Protein AF-A0A7J5BHR6-F1 (afdb_monomer)

Organism: NCBI:txid979746

Solvent-accessible surface area (backbone atoms only — not comparable to full-atom values): 5653 Å² total; per-residue (Å²): 136,85,76,84,73,61,45,23,83,83,80,65,48,41,54,73,58,56,54,50,53,39,50,51,31,54,53,51,22,48,55,24,44,54,47,19,48,46,28,62,75,48,50,28,52,54,41,65,66,67,65,69,88,84,66,86,54,80,67,46,58,59,48,55,50,49,39,52,50,51,29,50,50,39,51,51,50,21,49,49,26,46,55,54,19,51,54,27,51,54,50,36,53,53,48,52,54,48,50,63,70,43,68,115

Structure (mmCIF, N/CA/C/O backbone):
data_AF-A0A7J5BHR6-F1
#
_entry.id   AF-A0A7J5BHR6-F1
#
loop_
_atom_site.group_PDB
_atom_site.id
_atom_site.type_symbol
_atom_site.label_atom_id
_atom_site.label_alt_id
_atom_site.label_comp_id
_atom_site.label_asym_id
_atom_site.label_entity_id
_atom_site.label_seq_id
_atom_site.pdbx_PDB_ins_code
_atom_site.Cartn_x
_atom_site.Cartn_y
_atom_site.Cartn_z
_atom_site.occupancy
_atom_site.B_iso_or_equiv
_atom_site.auth_seq_id
_atom_site.auth_comp_id
_atom_site.auth_asym_id
_atom_site.auth_atom_id
_atom_site.pdbx_PDB_model_num
ATOM 1 N N . MET A 1 1 ? -30.699 19.292 30.680 1.00 42.97 1 MET A N 1
ATOM 2 C CA . MET A 1 1 ? -31.143 18.724 29.391 1.00 42.97 1 MET A CA 1
ATOM 3 C C . MET A 1 1 ? -29.941 18.864 28.484 1.00 42.97 1 MET A C 1
ATOM 5 O O . MET A 1 1 ? -29.659 19.987 28.104 1.00 42.97 1 MET A O 1
ATOM 9 N N . GLY A 1 2 ? -29.004 17.922 28.571 1.00 48.97 2 GLY A N 1
ATOM 10 C CA . GLY A 1 2 ? -28.929 16.728 27.707 1.00 48.97 2 GLY A CA 1
ATOM 11 C C . GLY A 1 2 ? -27.867 17.089 26.659 1.00 48.97 2 GLY A C 1
ATOM 12 O O . GLY A 1 2 ? -27.988 18.149 26.068 1.00 48.97 2 GLY A O 1
ATOM 13 N N . ASP A 1 3 ? -26.717 16.446 26.529 1.00 44.69 3 ASP A N 1
ATOM 14 C CA . ASP A 1 3 ? -26.405 15.035 26.665 1.00 44.69 3 ASP A CA 1
ATOM 15 C C . ASP A 1 3 ? -24.977 14.914 27.202 1.00 44.69 3 ASP A C 1
ATOM 17 O O . ASP A 1 3 ? -24.057 15.556 26.699 1.00 44.69 3 ASP A O 1
ATOM 21 N N . GLY A 1 4 ? -24.783 14.138 28.267 1.00 50.56 4 GLY A N 1
ATOM 22 C CA . GLY A 1 4 ? -23.439 13.698 28.613 1.00 50.56 4 GLY A CA 1
ATOM 23 C C . GLY A 1 4 ? -23.066 12.629 27.604 1.00 50.56 4 GLY A C 1
ATOM 24 O O . GLY A 1 4 ? -23.431 11.474 27.817 1.00 50.56 4 GLY A O 1
ATOM 25 N N . GLU A 1 5 ? -22.427 13.017 26.495 1.00 57.12 5 GLU A N 1
ATOM 26 C CA . GLU A 1 5 ? -21.753 12.071 25.605 1.00 57.12 5 GLU A CA 1
ATOM 27 C C . GLU A 1 5 ? -20.941 11.125 26.486 1.00 57.12 5 GLU A C 1
ATOM 29 O O . GLU A 1 5 ? -20.121 11.557 27.303 1.00 57.12 5 GLU A O 1
ATOM 34 N N . SER A 1 6 ? -21.269 9.835 26.414 1.00 61.12 6 SER A N 1
ATOM 35 C CA . SER A 1 6 ? -20.644 8.835 27.266 1.00 61.12 6 SER A CA 1
ATOM 36 C C . SER A 1 6 ? -19.159 8.831 26.936 1.00 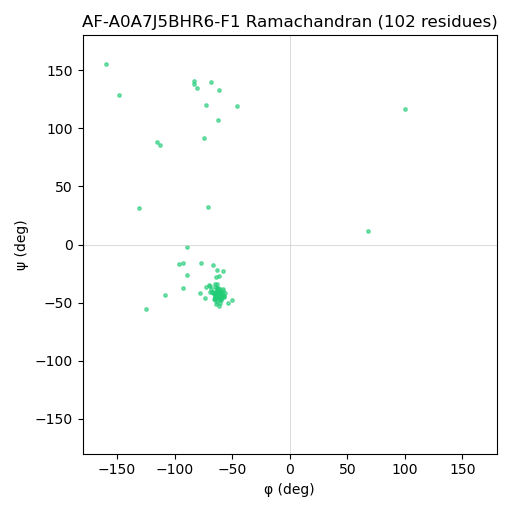61.12 6 SER A C 1
ATOM 38 O O . SER A 1 6 ? -18.754 8.393 25.861 1.00 61.12 6 SER A O 1
ATOM 40 N N . THR A 1 7 ? -18.356 9.362 27.848 1.00 62.28 7 THR A N 1
ATOM 41 C CA . THR A 1 7 ? -16.903 9.235 27.829 1.00 62.28 7 THR A CA 1
ATOM 42 C C . THR A 1 7 ? -16.532 7.897 28.454 1.00 62.28 7 THR A C 1
ATOM 44 O O . THR A 1 7 ? -17.186 7.436 29.393 1.00 62.28 7 THR A O 1
ATOM 47 N N . GLY A 1 8 ? -15.528 7.227 27.889 1.00 61.50 8 GLY A N 1
ATOM 48 C CA . GLY A 1 8 ? -15.096 5.911 28.342 1.00 61.50 8 GLY A CA 1
ATOM 49 C C . GLY A 1 8 ? -14.621 5.989 29.787 1.00 61.50 8 GLY A C 1
ATOM 50 O O . GLY A 1 8 ? -13.844 6.878 30.139 1.00 61.50 8 GLY A O 1
ATOM 51 N N . LEU A 1 9 ? -15.079 5.055 30.624 1.00 61.88 9 LEU A N 1
ATOM 52 C CA . LEU A 1 9 ? -14.816 5.052 32.071 1.00 61.88 9 LEU A CA 1
ATOM 53 C C . LEU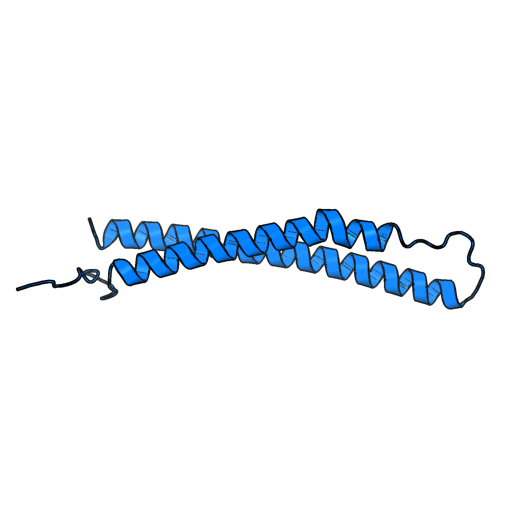 A 1 9 ? -13.318 5.025 32.425 1.00 61.88 9 LEU A C 1
ATOM 55 O O . LEU A 1 9 ? -12.951 5.418 33.532 1.00 61.88 9 LEU A O 1
ATOM 59 N N . VAL A 1 10 ? -12.464 4.551 31.510 1.00 63.41 10 VAL A N 1
ATOM 60 C CA . VAL A 1 10 ? -11.026 4.352 31.737 1.00 63.41 10 VAL A CA 1
ATOM 61 C C . VAL A 1 10 ? -10.179 5.374 30.978 1.00 63.41 10 VAL A C 1
ATOM 63 O O . VAL A 1 10 ? -9.242 5.922 31.556 1.00 63.41 10 VAL A O 1
ATOM 66 N N . THR A 1 11 ? -10.489 5.660 29.712 1.00 68.25 11 THR A N 1
ATOM 67 C CA . THR A 1 11 ? -9.678 6.571 28.885 1.00 68.25 11 THR A CA 1
ATOM 68 C C . THR A 1 11 ? -10.176 8.012 28.824 1.00 68.25 11 THR A C 1
ATOM 70 O O . THR A 1 11 ? -9.409 8.891 28.433 1.00 68.25 11 THR A O 1
ATOM 73 N N . GLY A 1 12 ? -11.429 8.286 29.203 1.00 78.06 12 GLY A N 1
ATOM 74 C CA . GLY A 1 12 ? -12.027 9.620 29.092 1.00 78.06 12 GLY A CA 1
ATOM 75 C C . GLY A 1 12 ? -12.269 10.086 27.650 1.00 78.06 12 GLY A C 1
ATOM 76 O O . GLY A 1 12 ? -12.554 11.262 27.437 1.00 78.06 12 GLY A O 1
ATOM 77 N N . ILE A 1 13 ? -12.150 9.194 26.661 1.00 82.75 13 ILE A N 1
ATOM 78 C CA . ILE A 1 13 ? -12.439 9.480 25.251 1.00 82.75 13 ILE A CA 1
ATOM 79 C C . ILE A 1 13 ? -13.944 9.327 25.009 1.00 82.75 13 ILE A C 1
ATOM 81 O O . ILE A 1 13 ? -14.564 8.397 25.514 1.00 82.75 13 ILE A O 1
ATOM 85 N N . GLU A 1 14 ? -14.543 10.230 24.239 1.00 87.69 14 GLU A N 1
ATOM 86 C CA . GLU A 1 14 ? -15.943 10.119 23.808 1.00 87.69 14 GLU A CA 1
ATOM 87 C C . GLU A 1 14 ? -16.123 8.962 22.820 1.00 87.69 14 GLU A C 1
ATOM 89 O O . GLU A 1 14 ? -15.309 8.784 21.905 1.00 87.69 14 GLU A O 1
ATOM 94 N N . ARG A 1 15 ? -17.224 8.212 22.958 1.00 87.94 15 ARG A N 1
ATOM 95 C CA . ARG A 1 15 ? -17.558 7.085 22.073 1.00 87.94 15 ARG A CA 1
ATOM 96 C C . ARG A 1 15 ? -17.477 7.450 20.583 1.00 87.94 15 ARG A C 1
ATOM 98 O O . ARG A 1 15 ? -16.813 6.767 19.807 1.00 87.94 15 ARG A O 1
ATOM 105 N N . ASP A 1 16 ? -18.064 8.576 20.198 1.00 90.38 16 ASP A N 1
ATOM 106 C CA . ASP A 1 16 ? -18.089 9.046 18.808 1.00 90.38 16 ASP A CA 1
ATOM 107 C C . ASP A 1 16 ? -16.688 9.372 18.272 1.00 90.38 16 ASP A C 1
ATOM 109 O O . ASP A 1 16 ? -16.414 9.281 17.072 1.00 90.38 16 ASP A O 1
ATOM 113 N N . THR A 1 17 ? -15.767 9.763 19.153 1.00 91.88 17 THR A N 1
ATOM 114 C CA . THR A 1 17 ? -14.376 10.028 18.784 1.00 91.88 17 THR A CA 1
ATOM 115 C C . THR A 1 17 ? -13.625 8.723 18.525 1.00 91.88 17 THR A C 1
ATOM 117 O O . THR A 1 17 ? -12.954 8.608 17.496 1.00 91.88 17 THR A O 1
ATOM 120 N N . ILE A 1 18 ? -13.759 7.720 19.398 1.00 91.88 18 ILE A N 1
ATOM 121 C CA . ILE A 1 18 ? -13.079 6.429 19.215 1.00 91.88 18 ILE A CA 1
ATOM 122 C C . ILE A 1 18 ? -13.646 5.640 18.023 1.00 91.88 18 ILE A C 1
ATOM 124 O O . ILE A 1 18 ? -12.874 5.085 17.238 1.00 91.88 18 ILE A O 1
ATOM 128 N N . GLU A 1 19 ? -14.962 5.673 17.799 1.00 94.00 19 GLU A N 1
ATOM 129 C CA . GLU A 1 19 ? -15.599 5.052 16.629 1.00 94.00 19 GLU A CA 1
ATOM 130 C C . GLU A 1 19 ? -15.167 5.723 15.315 1.00 94.00 19 GLU A C 1
ATOM 132 O O . GLU A 1 19 ? -14.924 5.050 14.310 1.00 94.00 19 GLU A O 1
ATOM 137 N N . ARG A 1 20 ? -14.971 7.046 15.316 1.00 95.44 20 ARG A N 1
ATOM 138 C CA . ARG A 1 20 ? -14.433 7.770 14.155 1.00 95.44 20 ARG A CA 1
ATOM 139 C C . ARG A 1 20 ? -12.983 7.403 13.863 1.00 95.44 20 ARG A C 1
ATOM 141 O O . ARG A 1 20 ? -12.626 7.222 12.702 1.00 95.44 20 ARG A O 1
ATOM 148 N N . ILE A 1 21 ? -12.143 7.279 14.893 1.00 95.19 21 ILE A N 1
ATOM 149 C CA . ILE A 1 21 ? -10.750 6.832 14.729 1.00 95.19 21 ILE A CA 1
ATOM 150 C C . ILE A 1 21 ? -10.724 5.418 14.148 1.00 95.19 21 ILE A C 1
ATOM 152 O O . ILE A 1 21 ? -10.003 5.176 13.182 1.00 95.19 21 ILE A O 1
ATOM 156 N N . ARG A 1 22 ? -11.562 4.517 14.673 1.00 96.75 22 ARG A N 1
ATOM 157 C CA . ARG A 1 22 ? -11.733 3.162 14.141 1.00 96.75 22 ARG A CA 1
ATOM 158 C C . ARG A 1 22 ? -12.070 3.183 12.650 1.00 96.75 22 ARG A C 1
ATOM 160 O O . ARG A 1 22 ? -11.413 2.495 11.872 1.00 96.75 22 ARG A O 1
ATOM 167 N N . 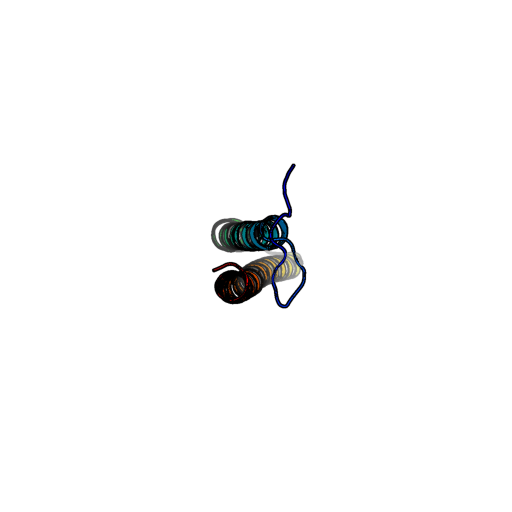GLN A 1 23 ? -13.065 3.976 12.246 1.00 98.12 23 GLN A N 1
ATOM 168 C CA . GLN A 1 23 ? -13.468 4.065 10.843 1.00 98.12 23 GLN A CA 1
ATOM 169 C C . GLN A 1 23 ? -12.340 4.613 9.961 1.00 98.12 23 GLN A C 1
ATOM 171 O O . GLN A 1 23 ? -12.050 4.032 8.920 1.00 98.12 23 GLN A O 1
ATOM 176 N N . ASN A 1 24 ? -11.633 5.652 10.413 1.00 98.00 24 ASN A N 1
ATOM 177 C CA . ASN A 1 24 ? -10.474 6.181 9.692 1.00 98.00 24 ASN A CA 1
ATOM 178 C C . ASN A 1 24 ? -9.390 5.109 9.486 1.00 98.00 24 ASN A C 1
ATOM 180 O O . ASN A 1 24 ? -8.796 5.040 8.413 1.00 98.00 24 ASN A O 1
ATOM 184 N N . CYS A 1 25 ? -9.128 4.259 10.487 1.00 98.06 25 CYS A N 1
ATOM 185 C CA . CYS A 1 25 ? -8.176 3.156 10.346 1.00 98.06 25 CYS A CA 1
ATOM 186 C C . CYS A 1 25 ? -8.624 2.146 9.281 1.00 98.06 25 CYS A C 1
ATOM 188 O O . CYS A 1 25 ? -7.803 1.742 8.459 1.00 98.06 25 CYS A O 1
ATOM 190 N N . VAL A 1 26 ? -9.911 1.782 9.250 1.00 98.50 26 VAL A N 1
ATOM 191 C CA . VAL A 1 26 ? -10.477 0.900 8.213 1.00 98.50 26 VAL A CA 1
ATOM 192 C C . VAL A 1 26 ? -10.308 1.515 6.821 1.00 98.50 26 VAL A C 1
ATOM 194 O O . VAL A 1 26 ? -9.829 0.844 5.904 1.00 98.50 26 VAL A O 1
ATOM 197 N N . ASP A 1 27 ? -10.644 2.795 6.673 1.00 98.38 27 ASP A N 1
ATOM 198 C CA . ASP A 1 27 ? -10.565 3.503 5.395 1.00 98.38 27 ASP A CA 1
ATOM 199 C C . ASP A 1 27 ? -9.110 3.615 4.908 1.00 98.38 27 ASP A C 1
ATOM 201 O O . ASP A 1 27 ? -8.813 3.350 3.740 1.00 98.38 27 ASP A O 1
ATOM 205 N N . PHE A 1 28 ? -8.167 3.936 5.801 1.00 98.00 28 PHE A N 1
ATOM 206 C CA . PHE A 1 28 ? -6.742 3.993 5.465 1.00 98.00 28 PHE A CA 1
ATOM 207 C C . PHE A 1 28 ? -6.158 2.621 5.127 1.00 98.00 28 PHE A C 1
ATOM 209 O O . PHE A 1 28 ? -5.404 2.513 4.157 1.00 98.00 28 PHE A O 1
ATOM 216 N N . ALA A 1 29 ? -6.528 1.567 5.862 1.00 98.31 29 ALA A N 1
ATOM 217 C CA . ALA A 1 29 ? -6.132 0.203 5.525 1.00 98.31 29 ALA A CA 1
ATOM 218 C C . ALA A 1 29 ? -6.601 -0.163 4.110 1.00 98.31 29 ALA A C 1
ATOM 220 O O . ALA A 1 29 ? -5.828 -0.710 3.321 1.00 98.31 29 ALA A O 1
ATOM 221 N N . GLN A 1 30 ? -7.841 0.188 3.759 1.00 98.50 30 GLN A N 1
ATOM 222 C CA . GLN A 1 30 ? -8.380 -0.082 2.431 1.00 98.50 30 GLN A CA 1
ATOM 223 C C . GLN A 1 30 ? -7.645 0.697 1.334 1.00 98.50 30 GLN A C 1
ATOM 225 O O . GLN A 1 30 ? -7.220 0.093 0.351 1.00 98.50 30 GLN A O 1
ATOM 230 N N . LEU A 1 31 ? -7.400 1.997 1.525 1.00 98.44 31 LEU A N 1
ATOM 231 C CA . LEU A 1 31 ? -6.638 2.811 0.568 1.00 98.44 31 LEU A CA 1
ATOM 232 C C . LEU A 1 31 ? -5.231 2.252 0.315 1.00 98.44 31 LEU A C 1
ATOM 234 O O . LEU A 1 31 ? -4.739 2.264 -0.819 1.00 98.44 31 LEU A O 1
ATOM 238 N N . LEU A 1 32 ? -4.577 1.739 1.358 1.00 98.50 32 LEU A N 1
ATOM 239 C CA . LEU A 1 32 ? -3.268 1.101 1.243 1.00 98.50 32 LEU A CA 1
ATOM 240 C C . LEU A 1 32 ? -3.339 -0.216 0.463 1.00 98.50 32 LEU A C 1
ATOM 242 O O . LEU A 1 32 ? -2.481 -0.460 -0.387 1.00 98.50 32 LEU A O 1
ATOM 246 N N . ARG A 1 33 ? -4.371 -1.040 0.679 1.00 98.38 33 ARG A N 1
ATOM 247 C CA . ARG A 1 33 ? -4.586 -2.266 -0.109 1.00 98.38 33 ARG A CA 1
ATOM 248 C C . ARG A 1 33 ? -4.847 -1.959 -1.580 1.00 98.38 33 ARG A C 1
ATOM 250 O O . ARG A 1 33 ? -4.222 -2.578 -2.438 1.00 98.38 33 ARG A O 1
ATOM 257 N N . ASP A 1 34 ? -5.691 -0.974 -1.872 1.00 98.25 34 ASP A N 1
ATOM 258 C CA . ASP A 1 34 ? -5.995 -0.556 -3.245 1.00 98.25 34 ASP A CA 1
ATOM 259 C C . ASP A 1 34 ? -4.738 -0.022 -3.955 1.00 98.25 34 ASP A C 1
ATOM 261 O O . ASP A 1 34 ? -4.493 -0.299 -5.136 1.00 98.25 34 ASP A O 1
ATOM 265 N N . SER A 1 35 ? -3.888 0.695 -3.213 1.00 97.81 35 SER A N 1
ATOM 266 C CA . SER A 1 35 ? -2.591 1.175 -3.699 1.00 97.81 35 SER A CA 1
ATOM 267 C C . SER A 1 35 ? -1.631 0.018 -3.985 1.00 97.81 35 SER A C 1
ATOM 269 O O . SER A 1 35 ? -1.049 -0.040 -5.070 1.00 97.81 35 SER A O 1
ATOM 271 N N . ALA A 1 36 ? -1.510 -0.945 -3.064 1.00 97.94 36 ALA A N 1
ATOM 272 C CA . ALA A 1 36 ? -0.699 -2.147 -3.255 1.00 97.94 36 ALA A CA 1
ATOM 273 C C . ALA A 1 36 ? -1.170 -2.962 -4.470 1.00 97.94 36 ALA A C 1
ATOM 275 O O . ALA A 1 36 ? -0.355 -3.415 -5.276 1.00 97.94 36 ALA A O 1
ATOM 276 N N . GLN A 1 37 ? -2.486 -3.103 -4.643 1.00 97.75 37 GLN A N 1
ATOM 277 C CA . GLN A 1 37 ? -3.080 -3.788 -5.786 1.00 97.75 37 GLN A CA 1
ATOM 278 C C . GLN A 1 37 ? -2.792 -3.048 -7.097 1.00 97.75 37 GLN A C 1
ATOM 280 O O . GLN A 1 37 ? -2.435 -3.678 -8.090 1.00 97.75 37 GLN A O 1
ATOM 285 N N . THR A 1 38 ? -2.896 -1.718 -7.109 1.00 97.50 38 THR A N 1
ATOM 286 C CA . THR A 1 38 ? -2.557 -0.896 -8.281 1.00 97.50 38 THR A CA 1
ATOM 287 C C . THR A 1 38 ? -1.085 -1.047 -8.664 1.00 97.50 38 THR A C 1
ATOM 289 O O . THR A 1 38 ? -0.768 -1.222 -9.843 1.00 97.50 38 THR A O 1
ATOM 292 N N . LEU A 1 39 ? -0.185 -1.021 -7.679 1.00 96.81 39 LEU A N 1
ATOM 293 C CA . LEU A 1 39 ? 1.247 -1.206 -7.896 1.00 96.81 39 LEU A CA 1
ATOM 294 C C . LEU A 1 39 ? 1.539 -2.588 -8.498 1.00 96.81 39 LEU A C 1
ATOM 296 O O . LEU A 1 39 ? 2.141 -2.660 -9.568 1.00 96.81 39 LEU A O 1
ATOM 300 N N . ASN A 1 40 ? 1.044 -3.660 -7.875 1.00 95.75 40 ASN A N 1
ATOM 301 C CA . ASN A 1 40 ? 1.311 -5.037 -8.304 1.00 95.75 40 ASN A CA 1
ATOM 302 C C . ASN A 1 40 ? 0.649 -5.406 -9.635 1.00 95.75 40 ASN A C 1
ATOM 304 O O . ASN A 1 40 ? 1.262 -6.074 -10.460 1.00 95.75 40 ASN A O 1
ATOM 308 N N . ASN A 1 41 ? -0.596 -4.983 -9.858 1.00 96.19 41 ASN A N 1
ATOM 309 C CA . ASN A 1 41 ? -1.375 -5.462 -11.003 1.00 96.19 41 ASN A CA 1
ATOM 310 C C . ASN A 1 41 ? -1.252 -4.565 -12.235 1.00 96.19 41 ASN A C 1
ATOM 312 O O . ASN A 1 41 ? -1.660 -4.973 -13.319 1.00 96.19 41 ASN A O 1
ATOM 316 N N . ARG A 1 42 ? -0.760 -3.328 -12.081 1.00 95.88 42 ARG A N 1
ATOM 317 C CA . ARG A 1 42 ? -0.6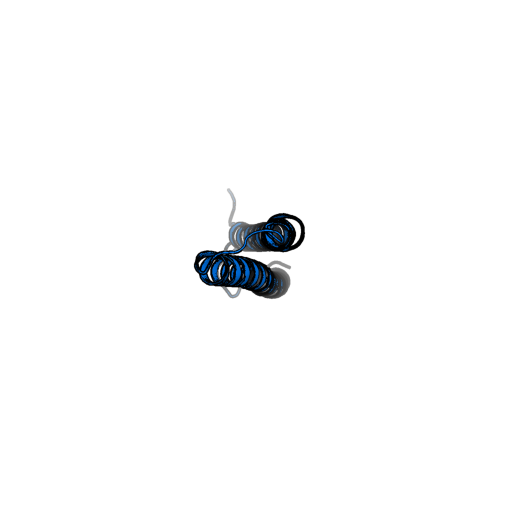51 -2.376 -13.195 1.00 95.88 42 ARG A CA 1
ATOM 318 C C . ARG A 1 42 ? 0.764 -1.857 -13.366 1.00 95.88 42 ARG A C 1
ATOM 320 O O . ARG A 1 42 ? 1.308 -1.963 -14.455 1.00 95.88 42 ARG A O 1
ATOM 327 N N . LEU A 1 43 ? 1.361 -1.285 -12.323 1.00 94.00 43 LEU A N 1
ATOM 328 C CA . LEU A 1 43 ? 2.607 -0.531 -12.490 1.00 94.00 43 LEU A CA 1
ATOM 329 C C . LEU A 1 43 ? 3.843 -1.428 -12.627 1.00 94.00 43 LEU A C 1
ATOM 331 O O . LEU A 1 43 ? 4.677 -1.158 -13.488 1.00 94.00 43 LEU A O 1
ATOM 335 N N . VAL A 1 44 ? 3.945 -2.498 -11.833 1.00 93.50 44 VAL A N 1
ATOM 336 C CA . VAL A 1 44 ? 5.039 -3.479 -11.950 1.00 93.50 44 VAL A CA 1
ATOM 337 C C . VAL A 1 44 ? 5.047 -4.141 -13.340 1.00 93.50 44 VAL A C 1
ATOM 339 O O . VAL A 1 44 ? 6.077 -4.047 -14.007 1.00 93.50 44 VAL A O 1
ATOM 342 N N . PRO A 1 45 ? 3.921 -4.682 -13.860 1.00 94.62 45 PRO A N 1
ATOM 343 C CA . PRO A 1 45 ? 3.875 -5.233 -15.214 1.00 94.62 45 PRO A CA 1
ATOM 344 C C . PRO A 1 45 ? 4.294 -4.237 -16.295 1.00 94.62 45 PRO A C 1
ATOM 346 O O . PRO A 1 45 ? 5.067 -4.589 -17.174 1.00 94.62 45 PRO A O 1
ATOM 349 N N . LEU A 1 46 ? 3.867 -2.971 -16.208 1.00 93.88 46 LEU A N 1
ATOM 350 C CA . LEU A 1 46 ? 4.260 -1.948 -17.185 1.00 93.88 46 LEU A CA 1
ATOM 351 C C . LEU A 1 46 ? 5.772 -1.677 -17.185 1.00 93.88 46 LEU A C 1
ATOM 353 O O . LEU A 1 46 ? 6.358 -1.457 -18.245 1.00 93.88 46 LEU A O 1
ATOM 357 N N . ALA A 1 47 ? 6.417 -1.691 -16.015 1.00 90.69 47 ALA A N 1
ATOM 358 C CA . ALA A 1 47 ? 7.872 -1.575 -15.923 1.00 90.69 47 ALA A CA 1
ATOM 359 C C . ALA A 1 47 ? 8.576 -2.827 -16.479 1.00 90.69 47 ALA A C 1
ATOM 361 O O . ALA A 1 47 ? 9.626 -2.725 -17.120 1.00 90.69 47 ALA A O 1
ATOM 362 N N . ASP A 1 48 ? 7.992 -4.005 -16.272 1.00 89.44 48 ASP A N 1
ATOM 363 C CA . ASP A 1 48 ? 8.541 -5.268 -16.761 1.00 89.44 48 ASP A CA 1
ATOM 364 C C . ASP A 1 48 ? 8.389 -5.430 -18.280 1.00 89.44 48 ASP A C 1
ATOM 366 O O . ASP A 1 48 ? 9.310 -5.913 -18.936 1.00 89.44 48 ASP A O 1
ATOM 370 N N . GLU A 1 49 ? 7.282 -4.958 -18.850 1.00 91.56 49 GLU A N 1
ATOM 371 C CA . GLU A 1 49 ? 6.972 -5.002 -20.284 1.00 91.56 49 GLU A CA 1
ATOM 372 C C . GLU A 1 49 ? 7.729 -3.953 -21.108 1.00 91.56 49 GLU A C 1
ATOM 374 O O . GLU A 1 49 ? 7.852 -4.099 -22.323 1.00 91.56 49 GLU A O 1
ATOM 379 N N . ALA A 1 50 ? 8.305 -2.928 -20.473 1.00 88.69 50 ALA A N 1
ATOM 380 C CA . ALA A 1 50 ? 9.118 -1.901 -21.128 1.00 88.69 50 ALA A CA 1
ATOM 381 C C . ALA A 1 50 ? 10.499 -2.417 -21.606 1.00 88.69 50 ALA A C 1
ATOM 383 O O . ALA A 1 50 ? 11.488 -1.697 -21.584 1.00 88.69 50 ALA A O 1
ATOM 384 N N . VAL A 1 51 ? 10.628 -3.681 -22.003 1.00 88.50 51 VAL A N 1
ATOM 385 C CA . VAL A 1 51 ? 11.880 -4.244 -22.530 1.00 88.50 51 VAL A CA 1
ATOM 386 C C . VAL A 1 51 ? 12.055 -3.860 -23.999 1.00 88.50 51 VAL 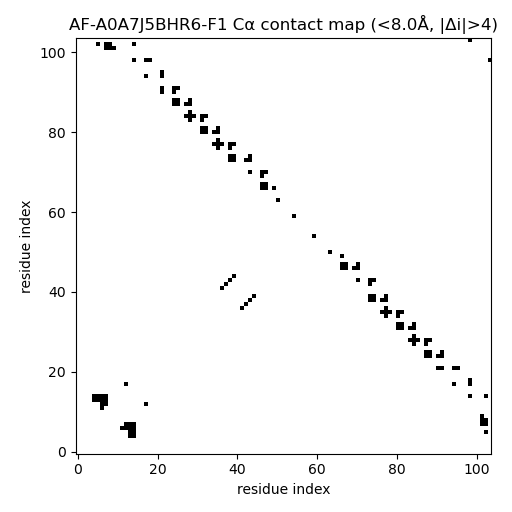A C 1
ATOM 388 O O . VAL A 1 51 ? 11.142 -4.021 -24.804 1.00 88.50 51 VAL A O 1
ATOM 391 N N . ILE A 1 52 ? 13.263 -3.422 -24.370 1.00 87.75 52 ILE A N 1
ATOM 392 C CA . ILE A 1 52 ? 13.633 -3.114 -25.761 1.00 87.75 52 ILE A CA 1
ATOM 393 C C . ILE A 1 52 ? 14.679 -4.133 -26.234 1.00 87.75 52 ILE A C 1
ATOM 395 O O . ILE A 1 52 ? 15.890 -3.941 -26.106 1.00 87.75 52 ILE A O 1
ATOM 399 N N . SER A 1 53 ? 14.196 -5.271 -26.730 1.00 82.75 53 SER A N 1
ATOM 400 C CA . SER A 1 53 ? 15.006 -6.464 -27.025 1.00 82.75 53 SER A CA 1
ATOM 401 C C . SER A 1 53 ? 16.035 -6.261 -28.143 1.00 82.75 53 SER A C 1
ATOM 403 O O . SER A 1 53 ? 17.126 -6.837 -28.095 1.00 82.75 53 SER A O 1
ATOM 405 N N . ASP A 1 54 ? 15.692 -5.444 -29.134 1.00 88.69 54 ASP A N 1
ATOM 406 C CA . ASP A 1 54 ? 16.433 -5.175 -30.369 1.00 88.69 54 ASP A CA 1
ATOM 407 C C . ASP A 1 54 ? 17.441 -4.019 -30.247 1.00 88.69 54 ASP A C 1
ATOM 409 O O . ASP A 1 54 ? 18.202 -3.751 -31.178 1.00 88.69 54 ASP A O 1
ATOM 413 N N . TRP A 1 55 ? 17.515 -3.357 -29.089 1.00 88.62 55 TRP A N 1
ATOM 414 C CA . TRP A 1 55 ? 18.459 -2.266 -28.881 1.00 88.62 55 TRP A CA 1
ATOM 415 C C . TRP A 1 55 ? 19.899 -2.784 -28.740 1.00 88.62 55 TRP A C 1
ATOM 417 O O . TRP A 1 55 ? 20.226 -3.535 -27.819 1.00 88.62 55 TRP A O 1
ATOM 427 N N . VAL A 1 56 ? 20.793 -2.353 -29.634 1.00 84.56 56 VAL A N 1
ATOM 428 C CA . VAL A 1 56 ? 22.227 -2.688 -29.598 1.00 84.56 56 VAL A CA 1
ATOM 429 C C . VAL A 1 56 ? 23.045 -1.414 -29.355 1.00 84.56 56 VAL A C 1
ATOM 431 O O . VAL A 1 56 ? 23.431 -0.714 -30.286 1.00 84.56 56 VAL A O 1
ATOM 434 N N . SER A 1 57 ? 23.265 -1.073 -28.081 1.00 91.00 57 SER A N 1
ATOM 435 C CA . SER A 1 57 ? 24.068 0.080 -27.635 1.00 91.00 57 SER A CA 1
ATOM 436 C C . SER A 1 57 ? 24.524 -0.100 -26.184 1.00 91.00 57 SER A C 1
ATOM 438 O O . SER A 1 57 ? 23.845 -0.768 -25.408 1.00 91.00 57 SER A O 1
ATOM 440 N N . SER A 1 58 ? 25.619 0.547 -25.773 1.00 85.75 58 SER A N 1
ATOM 441 C CA . SER A 1 58 ? 26.037 0.600 -24.360 1.00 85.75 58 SER A CA 1
ATOM 442 C C . SER A 1 58 ? 25.004 1.287 -23.458 1.00 85.75 58 SER A C 1
ATOM 444 O O . SER A 1 58 ? 24.885 0.939 -22.285 1.00 85.75 58 SER A O 1
ATOM 446 N N . ALA A 1 59 ? 24.199 2.201 -24.011 1.00 89.12 59 ALA A N 1
ATOM 447 C CA . ALA A 1 59 ? 23.100 2.854 -23.301 1.00 89.12 59 ALA A CA 1
ATOM 448 C C . ALA A 1 59 ? 21.999 1.872 -22.850 1.00 89.12 59 ALA A C 1
ATOM 450 O O . ALA A 1 59 ? 21.288 2.157 -21.885 1.00 89.12 59 ALA A O 1
ATOM 451 N N . ARG A 1 60 ? 21.905 0.694 -23.486 1.00 90.94 60 ARG A N 1
ATOM 452 C CA . ARG A 1 60 ? 20.970 -0.367 -23.095 1.00 90.94 60 ARG A CA 1
ATOM 453 C C . ARG A 1 60 ? 21.217 -0.859 -21.675 1.00 90.94 60 ARG A C 1
ATOM 455 O O . ARG A 1 60 ? 20.259 -1.065 -20.946 1.00 90.94 60 ARG A O 1
ATOM 462 N N . LEU A 1 61 ? 22.477 -1.012 -21.262 1.00 89.56 61 LEU A N 1
ATOM 463 C CA . LEU A 1 61 ? 22.792 -1.497 -19.916 1.00 89.56 61 LEU A CA 1
ATOM 464 C C . LEU A 1 61 ? 22.220 -0.560 -18.843 1.00 89.56 61 LEU A C 1
ATOM 466 O O . LEU A 1 61 ? 21.591 -1.013 -17.891 1.00 89.56 61 LEU A O 1
ATOM 470 N N . THR A 1 62 ? 22.404 0.750 -19.021 1.00 92.44 62 THR A N 1
ATOM 471 C CA . THR A 1 62 ? 21.861 1.768 -18.111 1.00 92.44 62 THR A CA 1
ATOM 472 C C . THR A 1 62 ? 20.336 1.750 -18.100 1.00 92.44 62 THR A C 1
ATOM 474 O O . THR A 1 62 ? 19.729 1.875 -17.038 1.00 92.44 62 THR A O 1
ATOM 477 N N . TYR A 1 63 ? 19.713 1.569 -19.265 1.00 92.75 63 TYR A N 1
ATOM 478 C CA . TYR A 1 63 ? 18.264 1.448 -19.377 1.00 92.75 63 TYR A CA 1
ATOM 479 C C . TYR A 1 63 ? 17.723 0.211 -18.655 1.00 92.75 63 TYR A C 1
ATOM 481 O O . TYR A 1 63 ? 16.835 0.340 -17.816 1.00 92.75 63 TYR A O 1
ATOM 489 N N . ASP A 1 64 ? 18.288 -0.967 -18.925 1.00 92.44 64 ASP A N 1
ATOM 490 C CA . ASP A 1 64 ? 17.875 -2.230 -18.311 1.00 92.44 64 ASP A CA 1
ATOM 491 C C . ASP A 1 64 ? 18.056 -2.187 -16.784 1.00 92.44 64 ASP A C 1
ATOM 493 O O . ASP A 1 64 ? 17.185 -2.645 -16.036 1.00 92.44 64 ASP A O 1
ATOM 497 N N . LEU A 1 65 ? 19.139 -1.561 -16.304 1.00 93.12 65 LEU A N 1
ATOM 498 C CA . LEU A 1 65 ? 19.365 -1.324 -14.878 1.00 93.12 65 LEU A CA 1
ATOM 499 C C . LEU A 1 65 ? 18.320 -0.369 -14.281 1.00 93.12 65 LEU A C 1
ATOM 501 O O . LEU A 1 65 ? 17.769 -0.647 -13.214 1.00 93.12 65 LEU A O 1
ATOM 505 N N . GLY A 1 66 ? 18.023 0.740 -14.962 1.00 94.31 66 GLY A N 1
ATOM 506 C CA . GLY A 1 66 ? 17.008 1.703 -14.532 1.00 94.31 66 GLY A CA 1
ATOM 507 C C . GLY A 1 66 ? 15.615 1.077 -14.463 1.00 94.31 66 GLY A C 1
ATOM 508 O O . GLY A 1 66 ? 14.925 1.213 -13.455 1.00 94.31 66 GLY A O 1
ATOM 509 N N . ARG A 1 67 ? 15.238 0.306 -15.484 1.00 94.56 67 ARG A N 1
ATOM 510 C CA . ARG A 1 67 ? 13.977 -0.441 -15.541 1.00 94.56 67 ARG A CA 1
ATOM 511 C C . ARG A 1 67 ? 13.864 -1.449 -14.395 1.00 94.56 67 ARG A C 1
ATOM 513 O O . ARG A 1 67 ? 12.862 -1.453 -13.686 1.00 94.56 67 ARG A O 1
ATOM 520 N N . THR A 1 68 ? 14.916 -2.235 -14.157 1.00 94.88 68 THR A N 1
ATOM 521 C CA . THR A 1 68 ? 14.978 -3.192 -13.035 1.00 94.88 68 THR A CA 1
ATOM 522 C C . THR A 1 68 ? 14.846 -2.485 -11.684 1.00 94.88 68 THR A C 1
ATOM 524 O O . THR A 1 68 ? 14.131 -2.954 -10.797 1.00 94.88 68 THR A O 1
ATOM 527 N N . THR A 1 69 ? 15.494 -1.327 -11.532 1.00 96.44 69 THR A N 1
ATOM 528 C CA . THR A 1 69 ? 15.418 -0.511 -10.312 1.00 96.44 69 THR A CA 1
ATOM 529 C C . THR A 1 69 ? 13.998 0.004 -10.075 1.00 96.44 69 THR A C 1
ATOM 531 O O . THR A 1 69 ? 13.500 -0.083 -8.955 1.00 96.44 69 THR A O 1
ATOM 534 N N . ILE A 1 70 ? 13.323 0.490 -11.123 1.00 96.69 70 ILE A N 1
ATOM 535 C CA . ILE A 1 70 ? 11.930 0.951 -11.047 1.00 96.69 70 ILE A CA 1
ATOM 536 C C . ILE A 1 70 ? 10.995 -0.206 -10.682 1.00 96.69 70 ILE A C 1
ATOM 538 O O . ILE A 1 70 ? 10.218 -0.066 -9.742 1.00 96.69 70 ILE A O 1
ATOM 542 N N . SER A 1 71 ? 11.097 -1.350 -11.366 1.00 95.94 71 SER A N 1
ATOM 543 C CA . SER A 1 71 ? 10.275 -2.536 -11.074 1.00 95.94 71 SER A CA 1
ATOM 544 C C . SER A 1 71 ? 10.448 -2.989 -9.615 1.00 95.94 71 SER A C 1
ATOM 546 O O . SER A 1 71 ? 9.471 -3.147 -8.879 1.00 95.94 71 SER A O 1
ATOM 548 N N . THR A 1 72 ? 11.696 -3.045 -9.135 1.00 96.12 72 THR A N 1
ATOM 549 C CA . THR A 1 72 ? 12.011 -3.375 -7.734 1.00 96.12 72 THR A CA 1
ATOM 550 C C . THR A 1 72 ? 11.411 -2.363 -6.753 1.00 96.12 72 THR A C 1
ATOM 552 O O . THR A 1 72 ? 10.802 -2.755 -5.758 1.00 96.12 72 THR A O 1
ATOM 555 N N . ALA A 1 73 ? 11.553 -1.062 -7.019 1.00 97.75 73 ALA A N 1
ATOM 556 C CA . ALA A 1 73 ? 11.016 -0.011 -6.157 1.00 97.75 73 ALA A CA 1
ATOM 557 C C . ALA A 1 73 ? 9.482 -0.059 -6.070 1.00 97.75 73 ALA A C 1
ATOM 559 O O . ALA A 1 73 ? 8.928 0.092 -4.982 1.00 97.75 73 ALA A O 1
ATOM 560 N N . LEU A 1 74 ? 8.799 -0.316 -7.189 1.00 97.69 74 LEU A N 1
ATOM 561 C CA . LEU A 1 74 ? 7.344 -0.482 -7.226 1.00 97.69 74 LEU A CA 1
ATOM 562 C C . LEU A 1 74 ? 6.896 -1.708 -6.419 1.00 97.69 74 LEU A C 1
ATOM 564 O O . LEU A 1 74 ? 5.947 -1.606 -5.640 1.00 97.69 74 LEU A O 1
ATOM 568 N N . GLY A 1 75 ? 7.605 -2.835 -6.544 1.00 96.81 75 GLY A N 1
ATOM 569 C CA . GLY A 1 75 ? 7.341 -4.037 -5.748 1.00 96.81 75 GLY A CA 1
ATOM 570 C C . GLY A 1 75 ? 7.518 -3.799 -4.244 1.00 96.81 75 GLY A C 1
ATOM 571 O O . GLY A 1 75 ? 6.651 -4.160 -3.449 1.00 96.81 75 GLY A O 1
ATOM 572 N N . LEU A 1 76 ? 8.597 -3.119 -3.841 1.00 97.81 76 LEU A N 1
ATOM 573 C CA . LEU A 1 76 ? 8.830 -2.748 -2.440 1.00 97.81 76 LEU A CA 1
ATOM 574 C C . LEU A 1 76 ? 7.753 -1.798 -1.904 1.00 97.81 76 LEU A C 1
ATOM 576 O O . LEU A 1 76 ? 7.292 -1.976 -0.777 1.00 97.81 76 LEU A O 1
ATOM 580 N N . ALA A 1 77 ? 7.322 -0.820 -2.703 1.00 98.06 77 ALA A N 1
ATOM 581 C CA . ALA A 1 77 ? 6.238 0.080 -2.327 1.00 98.06 77 ALA A CA 1
ATOM 582 C C . ALA A 1 77 ? 4.921 -0.682 -2.107 1.00 98.06 77 ALA A C 1
ATOM 584 O O . ALA A 1 77 ? 4.226 -0.427 -1.125 1.00 98.06 77 ALA A O 1
ATOM 585 N N . ALA A 1 78 ? 4.605 -1.663 -2.960 1.00 97.75 78 ALA A N 1
ATOM 586 C CA . ALA A 1 78 ? 3.405 -2.480 -2.806 1.00 97.75 78 ALA A CA 1
ATOM 587 C C . ALA A 1 78 ? 3.433 -3.300 -1.505 1.00 97.75 78 ALA A C 1
ATOM 589 O O . ALA A 1 78 ? 2.438 -3.348 -0.780 1.00 97.75 78 ALA A O 1
ATOM 590 N N . VAL A 1 79 ? 4.587 -3.893 -1.177 1.00 97.81 79 VAL A N 1
ATOM 591 C CA . VAL A 1 79 ? 4.796 -4.603 0.096 1.00 97.81 79 VAL A CA 1
ATOM 592 C C . VAL A 1 79 ? 4.634 -3.655 1.282 1.00 97.81 79 VAL A C 1
ATOM 594 O O . VAL A 1 79 ? 3.916 -3.983 2.224 1.00 97.81 79 VAL A O 1
ATOM 597 N N . ALA A 1 80 ? 5.249 -2.471 1.234 1.00 98.12 80 ALA A N 1
ATOM 598 C CA . ALA A 1 80 ? 5.148 -1.482 2.304 1.0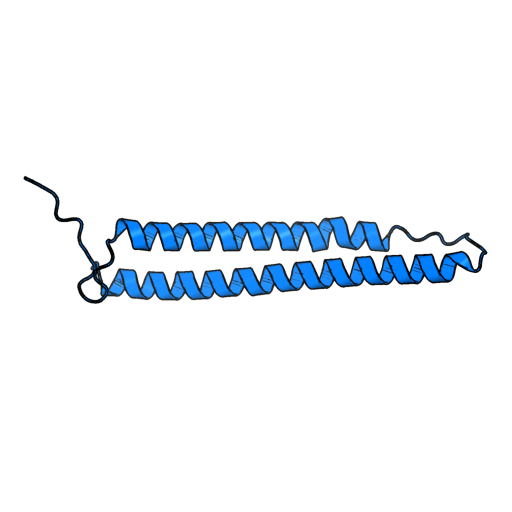0 98.12 80 ALA A CA 1
ATOM 599 C C . ALA A 1 80 ? 3.694 -1.045 2.548 1.00 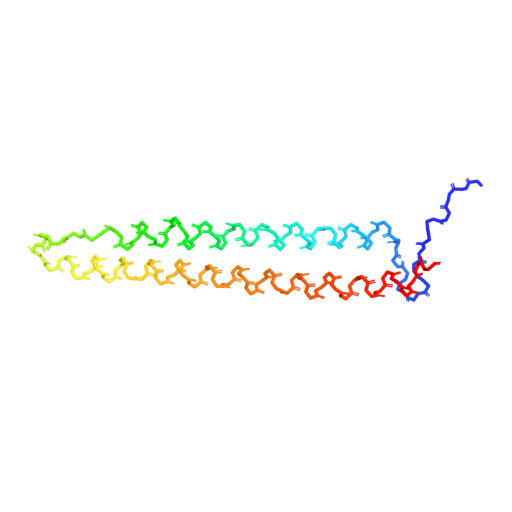98.12 80 ALA A C 1
ATOM 601 O O . ALA A 1 80 ? 3.268 -0.970 3.699 1.00 98.12 80 ALA A O 1
ATOM 602 N N . CYS A 1 81 ? 2.911 -0.832 1.484 1.00 98.31 81 CYS A N 1
ATOM 603 C CA . CYS A 1 8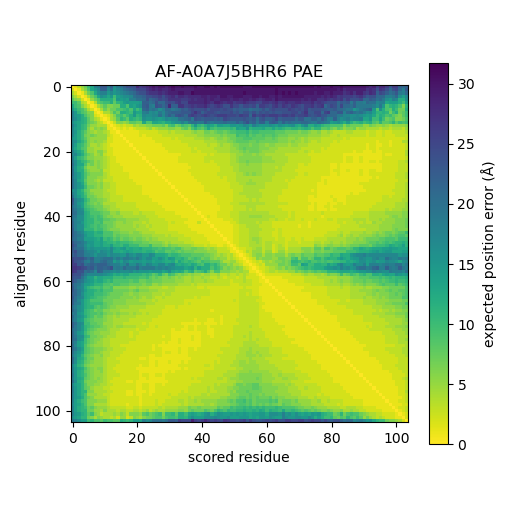1 ? 1.479 -0.566 1.596 1.00 98.31 81 CYS A CA 1
ATOM 604 C C . CYS A 1 81 ? 0.730 -1.719 2.283 1.00 98.31 81 CYS A C 1
ATOM 606 O O . CYS A 1 81 ? -0.073 -1.471 3.179 1.00 98.31 81 CYS A O 1
ATOM 608 N N . GLY A 1 82 ? 1.020 -2.973 1.918 1.00 97.31 82 GLY A N 1
ATOM 609 C CA . GLY A 1 82 ? 0.414 -4.147 2.556 1.00 97.31 82 GLY A CA 1
ATOM 610 C C . GLY A 1 82 ? 0.738 -4.261 4.050 1.00 97.31 82 GLY A C 1
ATOM 611 O O . GLY A 1 82 ? -0.156 -4.505 4.856 1.00 97.31 82 GLY A O 1
ATOM 612 N N . VAL A 1 83 ? 1.996 -4.022 4.434 1.00 97.81 83 VAL A N 1
ATOM 613 C CA . VAL A 1 83 ? 2.429 -4.025 5.844 1.00 97.81 83 VAL A CA 1
ATOM 614 C C . VAL A 1 83 ? 1.765 -2.893 6.630 1.00 97.81 83 VAL A C 1
ATOM 616 O O . VAL A 1 83 ? 1.261 -3.115 7.727 1.00 97.81 83 VAL A O 1
ATOM 619 N N . ALA A 1 84 ? 1.716 -1.685 6.066 1.00 97.50 84 ALA A N 1
ATOM 620 C CA . ALA A 1 84 ? 1.055 -0.554 6.708 1.00 97.50 84 ALA A CA 1
ATOM 621 C C . ALA A 1 84 ? -0.454 -0.798 6.894 1.00 97.50 84 ALA A C 1
ATOM 623 O O . ALA A 1 84 ? -0.997 -0.450 7.939 1.00 97.50 84 ALA A O 1
ATOM 624 N N . ALA A 1 85 ? -1.123 -1.440 5.927 1.00 98.12 85 ALA A N 1
ATOM 625 C CA . ALA A 1 85 ? -2.531 -1.812 6.056 1.00 98.12 85 ALA A CA 1
ATOM 626 C C . ALA A 1 85 ? -2.759 -2.791 7.220 1.00 98.12 85 ALA A C 1
ATOM 628 O O . ALA A 1 85 ? -3.691 -2.598 7.995 1.00 98.12 85 ALA A O 1
ATOM 629 N N . ALA A 1 86 ? -1.877 -3.782 7.390 1.00 97.69 86 ALA A N 1
ATOM 630 C CA . ALA A 1 86 ? -1.963 -4.739 8.495 1.00 97.69 86 ALA A CA 1
ATOM 631 C C . ALA A 1 86 ? -1.833 -4.062 9.873 1.00 97.69 86 ALA A C 1
ATOM 633 O O . ALA A 1 86 ? -2.568 -4.399 10.795 1.00 97.69 86 ALA A O 1
ATOM 634 N N . HIS A 1 87 ? -0.974 -3.047 10.010 1.00 97.88 87 HIS A N 1
ATOM 635 C CA . HIS A 1 87 ? -0.891 -2.273 11.255 1.00 97.88 87 HIS A CA 1
ATOM 636 C C . HIS A 1 87 ? -2.187 -1.518 11.583 1.00 97.88 87 HIS A C 1
ATOM 638 O O . HIS A 1 87 ? -2.533 -1.378 12.756 1.00 97.88 87 HIS A O 1
ATOM 644 N N . TYR A 1 88 ? -2.914 -1.037 10.570 1.00 98.06 88 TYR A N 1
ATOM 645 C CA . TYR A 1 88 ? -4.235 -0.448 10.787 1.00 98.06 88 TYR A CA 1
ATOM 646 C C . TYR A 1 88 ? -5.277 -1.499 11.184 1.00 98.06 88 TYR A C 1
ATOM 648 O O . TYR A 1 88 ? -6.121 -1.195 12.022 1.00 98.06 88 TYR A O 1
ATOM 656 N N . ASP A 1 89 ? -5.202 -2.726 10.659 1.00 97.94 89 ASP A N 1
ATOM 657 C CA . ASP A 1 89 ? -6.080 -3.826 11.086 1.00 97.94 89 ASP A CA 1
ATOM 658 C C . ASP A 1 89 ? -5.859 -4.192 12.559 1.00 97.94 89 ASP A C 1
ATOM 660 O O . ASP A 1 89 ? -6.822 -4.317 13.318 1.00 97.94 89 ASP A O 1
ATOM 664 N N . ASP A 1 90 ? -4.596 -4.288 12.986 1.00 97.88 90 ASP A N 1
ATOM 665 C CA . ASP A 1 90 ? -4.240 -4.522 14.389 1.00 97.88 90 ASP A CA 1
ATOM 666 C C . ASP A 1 90 ? -4.779 -3.400 15.291 1.00 97.88 90 ASP A C 1
ATOM 668 O O . ASP A 1 90 ? -5.324 -3.657 16.369 1.00 97.88 90 ASP A O 1
ATOM 672 N N . ALA A 1 91 ? -4.672 -2.145 14.841 1.00 96.69 91 ALA A N 1
ATOM 673 C CA . ALA A 1 91 ? -5.210 -0.997 15.562 1.00 96.69 91 ALA A CA 1
ATOM 674 C C . ALA A 1 91 ? -6.743 -1.048 15.668 1.00 96.69 91 ALA A C 1
ATOM 676 O O . ALA A 1 91 ? -7.280 -0.801 16.746 1.00 96.69 91 ALA A O 1
ATOM 677 N N . VAL A 1 92 ? -7.450 -1.409 14.590 1.00 97.88 92 VAL A N 1
ATOM 678 C CA . VAL A 1 92 ? -8.912 -1.593 14.608 1.00 97.88 92 VAL A CA 1
ATOM 679 C C . VAL A 1 92 ? -9.303 -2.679 15.601 1.00 97.88 92 VAL A C 1
ATOM 681 O O . VAL A 1 92 ? -10.212 -2.462 16.399 1.00 97.88 92 VAL A O 1
ATOM 684 N N . TRP A 1 93 ? -8.595 -3.812 15.608 1.00 97.44 93 TRP A N 1
ATOM 685 C CA . TRP A 1 93 ? -8.857 -4.888 16.562 1.00 97.44 93 TRP A CA 1
ATOM 686 C C . TRP A 1 93 ? -8.703 -4.415 18.014 1.00 97.44 93 TRP A C 1
ATOM 688 O O . TRP A 1 93 ? -9.580 -4.680 18.837 1.00 97.44 93 TRP A O 1
ATOM 698 N N . LEU A 1 94 ? -7.637 -3.671 18.330 1.00 96.06 94 LEU A N 1
ATOM 699 C CA . LEU A 1 94 ? -7.426 -3.097 19.664 1.00 96.06 94 LEU A CA 1
ATOM 700 C C . LEU A 1 94 ? -8.523 -2.096 20.049 1.00 96.06 94 LEU A C 1
ATOM 702 O O . LEU A 1 94 ? -9.013 -2.129 21.179 1.00 96.06 94 LEU A O 1
ATOM 706 N N . ILE A 1 95 ? -8.927 -1.231 19.117 1.00 94.50 95 ILE A N 1
ATOM 707 C CA . ILE A 1 95 ? -9.997 -0.255 19.342 1.00 94.50 95 ILE A CA 1
ATOM 708 C C . ILE A 1 95 ? -11.333 -0.965 19.590 1.00 94.50 95 ILE A C 1
ATOM 710 O O . ILE A 1 95 ? -12.055 -0.583 20.507 1.00 94.50 95 ILE A O 1
ATOM 714 N N . ASP A 1 96 ? -11.640 -2.029 18.846 1.00 95.19 96 ASP A N 1
ATOM 715 C CA . ASP A 1 96 ? -12.851 -2.830 19.054 1.00 95.19 96 ASP A CA 1
ATOM 716 C C . ASP A 1 96 ? -12.884 -3.467 20.451 1.00 95.19 96 ASP A C 1
ATOM 718 O O . ASP A 1 96 ? -13.925 -3.448 21.113 1.00 95.19 96 ASP A O 1
ATOM 722 N N . GLN A 1 97 ? -11.741 -3.968 20.943 1.00 93.69 97 GLN A N 1
ATOM 723 C CA . GLN A 1 97 ? -11.634 -4.447 22.326 1.00 93.69 97 GLN A CA 1
ATOM 724 C C . GLN A 1 97 ? -11.874 -3.319 23.335 1.00 93.69 97 GLN A C 1
ATOM 726 O O . GLN A 1 97 ? -12.595 -3.515 24.311 1.00 93.69 97 GLN A O 1
ATOM 731 N N . GLN A 1 98 ? -11.298 -2.137 23.106 1.00 90.00 98 GLN A N 1
ATOM 732 C CA . GLN A 1 98 ? -11.464 -0.999 24.005 1.00 90.00 98 GLN A CA 1
ATOM 733 C C . GLN A 1 98 ? -12.9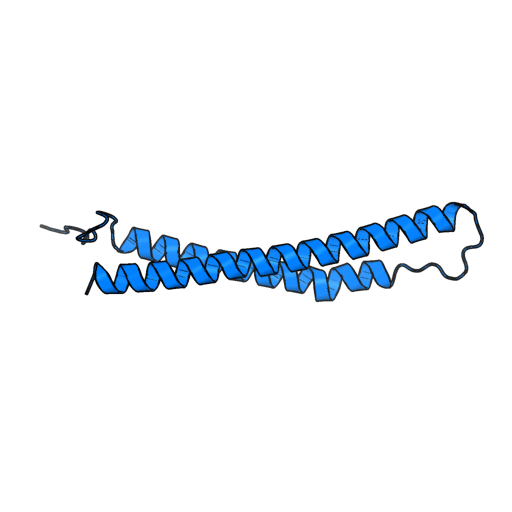20 -0.521 24.053 1.00 90.00 98 GLN A C 1
ATOM 735 O O . GLN A 1 98 ? -13.470 -0.382 25.144 1.00 90.00 98 GLN A O 1
ATOM 740 N N . ILE A 1 99 ? -13.571 -0.334 22.901 1.00 89.56 99 ILE A N 1
ATOM 741 C CA . ILE A 1 99 ? -14.980 0.079 22.837 1.00 89.56 99 ILE A CA 1
ATOM 742 C C . ILE A 1 99 ? -15.861 -0.919 23.598 1.00 89.56 99 ILE A C 1
ATOM 744 O O . ILE A 1 99 ? -16.711 -0.516 24.392 1.00 89.56 99 ILE A O 1
ATOM 748 N N . GLY A 1 100 ? -15.619 -2.219 23.397 1.00 88.62 100 GLY A N 1
ATOM 749 C CA . GLY A 1 100 ? -16.344 -3.291 24.074 1.00 88.62 100 GLY A CA 1
ATOM 750 C C . GLY A 1 100 ? -16.100 -3.381 25.584 1.00 88.62 100 GLY A C 1
ATOM 751 O O . GLY A 1 100 ? -16.890 -4.017 26.271 1.00 88.62 100 GLY A O 1
ATOM 752 N N . VAL A 1 101 ? -15.039 -2.768 26.116 1.00 88.81 101 VAL A N 1
ATOM 753 C CA . VAL A 1 101 ? -14.791 -2.666 27.566 1.00 88.81 101 VAL A CA 1
ATOM 754 C C . VAL A 1 101 ? -15.362 -1.366 28.138 1.00 88.81 101 VAL A C 1
ATOM 756 O O . VAL A 1 101 ? -15.863 -1.362 29.261 1.00 88.81 101 VAL A O 1
ATOM 759 N N . GLU A 1 102 ? -15.284 -0.262 27.394 1.00 84.25 102 GLU A N 1
ATOM 760 C CA . GLU A 1 102 ? -15.592 1.080 27.899 1.00 84.25 102 GLU A CA 1
ATOM 761 C C . GLU A 1 102 ? -17.060 1.504 27.769 1.00 84.25 102 GLU A C 1
ATOM 763 O O . GLU A 1 102 ? -17.500 2.340 28.560 1.00 84.25 102 GLU A O 1
ATOM 768 N N . PHE A 1 103 ? -17.809 0.957 26.802 1.00 80.69 103 PHE A N 1
ATOM 769 C CA . PHE A 1 103 ? -19.145 1.452 26.419 1.00 80.69 103 PHE A CA 1
ATOM 770 C C . PHE A 1 103 ? -20.230 0.363 26.324 1.00 80.69 103 PHE A C 1
ATOM 772 O O . PHE A 1 103 ? -21.129 0.478 25.484 1.00 80.69 103 PHE A O 1
ATOM 779 N N . LEU A 1 104 ? -20.128 -0.688 27.149 1.00 67.19 104 LEU A N 1
ATOM 780 C CA . LEU A 1 104 ? -21.129 -1.768 27.249 1.00 67.19 104 LEU A CA 1
ATOM 781 C C . LEU A 1 104 ? -22.548 -1.259 27.529 1.00 67.19 104 LEU A C 1
ATOM 783 O O . LEU A 1 104 ? -22.713 -0.435 28.458 1.00 67.19 104 LEU A O 1
#

pLDDT: mean 89.75, std 12.76, range [42.97, 98.5]

Radius of gyration: 22.9 Å; Cα contacts (8 Å, |Δi|>4): 83; chains: 1; bounding box: 57×25×62 Å

Nearest PDB structures (foldseek):
  8otz-assembly1_EY  TM=3.737E-01  e=7.795E+00  Bos taurus

Sequence (104 aa):
MGDGESTGLVTGIERDTIERIRQNCVDFAQLLRDSAQTLNNRLVPLADEAVISDWVSSARLTYDLGRTTISTALGLAAVACGVAAAHYDDAVWLIDQQIGVEFL

Foldseek 3Di:
DDDPQQQFPPPRHGPVRLVVLLVVLLVLLVVLQVLLCCLVVPVLVVLVVPDDPPDDDPVNVVVVVVSVVSSVVSNVSSVVSNVSSVVSVVVSVVSVVSCVNGPD

Mean predicted aligned error: 6.75 Å

Secondary structure (DSSP, 8-state):
------B-TTT--BHHHHHHHHHHHHHHHHHHHHHHHHIIIIIHHHHHH---TT--STHHHHHHHHHHHHHHHHHHHHHHHHHHHHHHHHHHHHHHHHHHHH--